Protein AF-A0A9W7YQR8-F1 (afdb_monomer_lite)

Sequence (172 aa):
MDTDQLSCALCPFQNGLLLPVKHESEEDRGPEFVHFLCANFISETYFDGPPDLPTPTSPMQTEDRVSTRSRTAAQASQTVGVMCSSAKVCGVQSISKSRFTGKCMYCSDTMQCVGAVVQCSHAKCFRVFHPMCAAVCSRGLLDWSQYKAYCASHRAPAERTDAATAGVELER

Foldseek 3Di:
DPPVPQAAPFFRDDDAAKAWADDPDPPDDDTHIHHPLQQLQQPQKDKDDPPDPDDDDDDDDDDDDDDDDDDDDDDDDDPVDCPDPRIHMYRPVVRDPVQQVDQAPQDDPPDGSGGGWGFAPDPPGRHIHRSVSDVPVDPQQADPVVSGGHDPVDGDPDPDPDDPPDDDDDDD

Secondary structure (DSSP, 8-state):
--GGG--BTT----SS-EEEBPPS--SS----EEEHHHHHHSTT-EE-PPS-PPP-----------------------------TT--EE-GGGS-GGGTS---SSS-TTS---S--EE--STT---EE-HHHHHHH-TTSEETTTTEE--TTSPPPP---S----------

pLDDT: mean 72.66, std 20.83, range [36.94, 94.94]

Structure (mmCIF, N/CA/C/O backbone):
data_AF-A0A9W7YQR8-F1
#
_entry.id   AF-A0A9W7YQR8-F1
#
loop_
_atom_site.group_PDB
_atom_site.id
_atom_site.type_symbol
_atom_site.label_atom_id
_atom_site.label_alt_id
_atom_site.label_comp_id
_atom_site.label_asym_id
_atom_site.label_entity_id
_atom_site.label_seq_id
_atom_site.pdbx_PDB_ins_code
_atom_site.Cartn_x
_atom_site.Cartn_y
_atom_site.Cartn_z
_atom_site.occupancy
_atom_site.B_iso_or_equiv
_atom_site.auth_seq_id
_atom_site.auth_comp_id
_atom_site.auth_asym_id
_atom_site.auth_atom_id
_atom_site.pdbx_PDB_model_num
ATOM 1 N N . MET A 1 1 ? 3.403 14.856 24.522 1.00 47.81 1 MET A N 1
ATOM 2 C CA . MET A 1 1 ? 2.865 13.644 23.882 1.00 47.81 1 MET A CA 1
ATOM 3 C C . MET A 1 1 ? 4.051 12.954 23.261 1.00 47.81 1 MET A C 1
ATOM 5 O O . MET A 1 1 ? 4.631 13.510 22.338 1.00 47.81 1 MET A O 1
ATOM 9 N N . ASP A 1 2 ? 4.484 11.854 23.862 1.00 44.69 2 ASP A N 1
ATOM 10 C CA . ASP A 1 2 ? 5.618 11.063 23.403 1.00 44.69 2 ASP A CA 1
ATOM 11 C C . ASP A 1 2 ? 5.308 10.495 22.014 1.00 44.69 2 ASP A C 1
ATOM 13 O O . ASP A 1 2 ? 4.431 9.651 21.841 1.00 44.69 2 ASP A O 1
ATOM 17 N N . THR A 1 3 ? 6.000 11.005 20.999 1.00 53.03 3 THR A N 1
ATOM 18 C CA . THR A 1 3 ? 5.863 10.585 19.595 1.00 53.03 3 THR A CA 1
ATOM 19 C C . THR A 1 3 ? 6.419 9.168 19.356 1.00 53.03 3 THR A C 1
ATOM 21 O O . THR A 1 3 ? 6.282 8.631 18.260 1.00 53.03 3 THR A O 1
ATOM 24 N N . ASP A 1 4 ? 7.009 8.545 20.382 1.00 54.03 4 ASP A N 1
ATOM 25 C CA . ASP A 1 4 ? 7.727 7.262 20.350 1.00 54.03 4 ASP A CA 1
ATOM 26 C C . ASP A 1 4 ? 6.833 6.003 20.321 1.00 54.03 4 ASP A C 1
ATOM 28 O O . ASP A 1 4 ? 7.338 4.883 20.399 1.00 54.03 4 ASP A O 1
ATOM 32 N N . GLN A 1 5 ? 5.509 6.141 20.180 1.00 68.12 5 GLN A N 1
ATOM 33 C CA . GLN A 1 5 ? 4.587 4.992 20.105 1.00 68.12 5 GLN A CA 1
ATOM 34 C C . GLN A 1 5 ? 3.631 4.987 18.908 1.00 68.12 5 GLN A C 1
ATOM 36 O O . GLN A 1 5 ? 2.803 4.082 18.787 1.00 68.12 5 GLN A O 1
ATOM 41 N N . LEU A 1 6 ? 3.738 5.954 17.995 1.00 81.69 6 LEU A N 1
ATOM 42 C CA . LEU A 1 6 ? 2.872 5.975 16.818 1.00 81.69 6 LEU A CA 1
ATOM 43 C C . LEU A 1 6 ? 3.308 4.888 15.828 1.00 81.69 6 LEU A C 1
ATOM 45 O O . LEU A 1 6 ? 4.397 4.944 15.258 1.00 81.69 6 LEU A O 1
ATOM 49 N N . SER A 1 7 ? 2.443 3.895 15.625 1.00 88.69 7 SER A N 1
ATOM 50 C CA . SER A 1 7 ? 2.673 2.778 14.709 1.00 88.69 7 SER A CA 1
ATOM 51 C C . SER A 1 7 ? 1.594 2.720 13.636 1.00 88.69 7 SER A C 1
ATOM 53 O O . SER A 1 7 ? 0.455 3.138 13.837 1.00 88.69 7 SER A O 1
ATOM 55 N N . CYS A 1 8 ? 1.976 2.229 12.461 1.00 91.12 8 CYS A N 1
ATOM 56 C CA . CYS A 1 8 ? 1.051 2.036 11.359 1.00 91.12 8 CYS A CA 1
ATOM 57 C C . CYS A 1 8 ? 0.254 0.743 11.559 1.00 91.12 8 CYS A C 1
ATOM 59 O O . CYS A 1 8 ? 0.834 -0.331 11.698 1.00 91.12 8 CYS A O 1
ATOM 61 N N . ALA A 1 9 ? -1.073 0.810 11.466 1.00 91.69 9 ALA A N 1
ATOM 62 C CA . ALA A 1 9 ? -1.931 -0.375 11.541 1.00 91.69 9 ALA A CA 1
ATOM 63 C C . ALA A 1 9 ? -1.748 -1.337 10.344 1.00 91.69 9 ALA A C 1
ATOM 65 O O . ALA A 1 9 ? -2.136 -2.503 10.402 1.00 91.69 9 ALA A O 1
ATOM 66 N N . LEU A 1 10 ? -1.160 -0.863 9.239 1.00 92.69 10 LEU A N 1
ATOM 67 C CA . LEU A 1 10 ? -1.023 -1.625 7.993 1.00 92.69 10 LEU A CA 1
ATOM 68 C C . LEU A 1 10 ? 0.355 -2.240 7.797 1.00 92.69 10 LEU A C 1
ATOM 70 O O . LEU A 1 10 ? 0.502 -3.102 6.930 1.00 92.69 10 LEU A O 1
ATOM 74 N N . CYS A 1 11 ? 1.367 -1.808 8.548 1.00 91.44 11 CYS A N 1
ATOM 75 C CA . CYS A 1 11 ? 2.701 -2.372 8.431 1.00 91.44 11 CYS A CA 1
ATOM 76 C C . CYS A 1 11 ? 3.551 -2.104 9.686 1.00 91.44 11 CYS A C 1
ATOM 78 O O . CYS A 1 11 ? 3.320 -1.134 10.398 1.00 91.44 11 CYS A O 1
ATOM 80 N N . PRO A 1 12 ? 4.576 -2.928 9.931 1.00 88.12 12 PRO A N 1
ATOM 81 C CA . PRO A 1 12 ? 5.440 -2.851 11.105 1.00 88.12 12 PRO A CA 1
ATOM 82 C C . PRO A 1 12 ? 6.580 -1.839 10.949 1.00 88.12 12 PRO A C 1
ATOM 84 O O . PRO A 1 12 ? 7.381 -1.680 11.868 1.00 88.12 12 PRO A O 1
ATOM 87 N N . PHE A 1 13 ? 6.684 -1.179 9.789 1.00 86.38 13 PHE A N 1
ATOM 88 C CA . PHE A 1 13 ? 7.727 -0.191 9.559 1.00 86.38 13 PHE A CA 1
ATOM 89 C C . PHE A 1 13 ? 7.579 0.964 10.542 1.00 86.38 13 PHE A C 1
ATOM 91 O O . PHE A 1 13 ? 6.495 1.515 10.738 1.00 86.38 13 PHE A O 1
ATOM 98 N N . GLN A 1 14 ? 8.703 1.329 11.142 1.00 85.25 14 GLN A N 1
ATOM 99 C CA . GLN A 1 14 ? 8.789 2.486 12.011 1.00 85.25 14 GLN A CA 1
ATOM 100 C C . GLN A 1 14 ? 9.047 3.738 11.174 1.00 85.25 14 GLN A C 1
ATOM 102 O O . GLN A 1 14 ? 9.643 3.671 10.094 1.00 85.25 14 GLN A O 1
ATOM 107 N N . ASN A 1 15 ? 8.627 4.882 11.713 1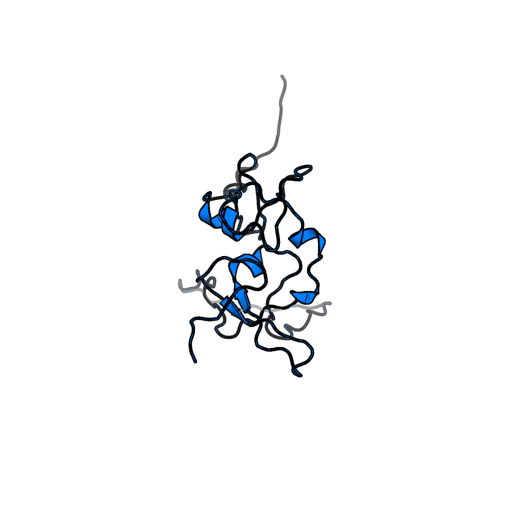.00 81.06 15 ASN A N 1
ATOM 108 C CA . ASN A 1 15 ? 8.845 6.214 11.149 1.00 81.06 15 ASN A CA 1
ATOM 109 C C . ASN A 1 15 ? 8.063 6.443 9.840 1.00 81.06 15 ASN A C 1
ATOM 111 O O . ASN A 1 15 ? 7.356 5.569 9.351 1.00 81.06 15 ASN A O 1
ATOM 115 N N . GLY A 1 16 ? 8.164 7.645 9.269 1.00 83.50 16 GLY A N 1
ATOM 116 C CA . GLY A 1 16 ? 7.445 8.040 8.054 1.00 83.50 16 GLY A CA 1
ATOM 117 C C . GLY A 1 16 ? 6.220 8.913 8.332 1.00 83.50 16 GLY A C 1
ATOM 118 O O . GLY A 1 16 ? 5.922 9.254 9.473 1.00 83.50 16 GLY A O 1
ATOM 119 N N . LEU A 1 17 ? 5.523 9.311 7.264 1.00 89.81 17 LEU A N 1
ATOM 120 C CA . LEU A 1 17 ? 4.345 10.171 7.365 1.00 89.81 17 LEU A CA 1
ATOM 121 C C . LEU A 1 17 ? 3.131 9.346 7.801 1.00 89.81 17 LEU A C 1
ATOM 123 O O . LEU A 1 17 ? 2.556 8.621 6.986 1.00 89.81 17 LEU A O 1
ATOM 127 N N . LEU A 1 18 ? 2.769 9.454 9.077 1.00 91.25 18 LEU A N 1
ATOM 128 C CA . LEU A 1 18 ? 1.577 8.844 9.660 1.00 91.25 18 LEU A CA 1
ATOM 129 C C . LEU A 1 18 ? 0.403 9.821 9.621 1.00 91.25 18 LEU A C 1
ATOM 131 O O . LEU A 1 18 ? 0.559 11.004 9.918 1.00 91.25 18 LEU A O 1
ATOM 135 N N . LEU A 1 19 ? -0.772 9.306 9.274 1.00 90.56 19 LEU A N 1
ATOM 136 C CA . LEU A 1 19 ? -2.031 10.038 9.271 1.00 90.56 19 LEU A CA 1
ATOM 137 C C . LEU A 1 19 ? -3.040 9.333 10.185 1.00 90.56 19 LEU A C 1
ATOM 139 O O . LEU A 1 19 ? -3.049 8.097 10.226 1.00 90.56 19 LEU A O 1
ATOM 143 N N . PRO A 1 20 ? -3.870 10.092 10.919 1.00 91.31 20 PRO A N 1
ATOM 144 C CA . PRO A 1 20 ? -4.870 9.519 11.809 1.00 91.31 20 PRO A CA 1
ATOM 145 C C . PRO A 1 20 ? -5.987 8.841 11.012 1.00 91.31 20 PRO A C 1
ATOM 147 O O . PRO A 1 20 ? -6.412 9.328 9.957 1.00 91.31 20 PRO A O 1
ATOM 150 N N . VAL A 1 21 ? -6.486 7.729 11.539 1.00 91.00 21 VAL A N 1
ATOM 151 C CA . VAL A 1 21 ? -7.651 7.026 11.002 1.00 91.00 21 VAL A CA 1
ATOM 152 C C . VAL A 1 21 ? -8.927 7.682 11.534 1.00 91.00 21 VAL A C 1
ATOM 154 O O . VAL A 1 21 ? -9.035 7.995 12.718 1.00 91.00 21 VAL A O 1
ATOM 157 N N . LYS A 1 22 ? -9.903 7.919 10.656 1.00 88.69 22 LYS A N 1
ATOM 158 C CA . LYS A 1 22 ? -11.249 8.354 11.039 1.00 88.69 22 LYS A CA 1
ATOM 159 C C . LYS A 1 22 ? -12.048 7.128 11.474 1.00 88.69 22 LYS A C 1
ATOM 161 O O . LYS A 1 22 ? -12.194 6.185 10.699 1.00 88.69 22 LYS A O 1
ATOM 166 N N . HIS A 1 23 ? -12.575 7.160 12.692 1.00 81.25 23 HIS A N 1
ATOM 167 C CA . HIS A 1 23 ? -13.518 6.164 13.189 1.00 81.25 23 HIS A CA 1
ATOM 168 C C . HIS A 1 23 ? -14.946 6.707 13.073 1.00 81.25 23 HIS A C 1
ATOM 170 O O . HIS A 1 23 ? -15.174 7.897 13.260 1.00 81.25 23 HIS A O 1
ATOM 176 N N . GLU A 1 24 ? -15.907 5.846 12.731 1.00 70.25 24 GLU A N 1
ATOM 177 C CA . GLU A 1 24 ? -17.329 6.227 12.667 1.00 70.25 24 GLU A CA 1
ATOM 178 C C . GLU A 1 24 ? -17.944 6.390 14.066 1.00 70.25 24 GLU A C 1
ATOM 180 O O . GLU A 1 24 ? -18.884 7.162 14.237 1.00 70.25 24 GLU A O 1
ATOM 185 N N . SER A 1 25 ? -17.386 5.709 15.075 1.00 67.19 25 SER A N 1
ATOM 186 C CA . SER A 1 25 ? -17.715 5.898 16.488 1.00 67.19 25 SER A CA 1
ATOM 187 C C . SER A 1 25 ? -16.509 6.469 17.233 1.00 67.19 25 SER A C 1
ATOM 189 O O . SER A 1 25 ? -15.466 5.822 17.317 1.00 67.19 25 SER A O 1
ATOM 191 N N . GLU A 1 26 ? -16.665 7.662 17.800 1.00 62.19 26 GLU A N 1
ATOM 192 C CA . GLU A 1 26 ? -15.646 8.339 18.623 1.00 62.19 26 GLU A CA 1
ATOM 193 C C . GLU A 1 26 ? -15.497 7.703 20.025 1.00 62.19 26 GLU A C 1
ATOM 195 O O . GLU A 1 26 ? -14.634 8.097 20.804 1.00 62.19 26 GLU A O 1
ATOM 200 N N . GLU A 1 27 ? -16.328 6.711 20.365 1.00 58.16 27 GLU A N 1
ATOM 201 C CA . GLU A 1 27 ? -16.283 6.027 21.656 1.00 58.16 27 GLU A CA 1
ATOM 202 C C . GLU A 1 27 ? -15.313 4.827 21.623 1.00 58.16 27 GLU A C 1
ATOM 204 O O . GLU A 1 27 ? -15.523 3.832 20.931 1.00 58.16 27 GLU A O 1
ATOM 209 N N . ASP A 1 28 ? -14.251 4.946 22.426 1.00 50.91 28 ASP A N 1
ATOM 210 C CA . ASP A 1 28 ? -13.440 3.866 23.018 1.00 50.91 28 ASP A CA 1
ATOM 211 C C . ASP A 1 28 ? -12.311 3.213 22.193 1.00 50.91 28 ASP A C 1
ATOM 213 O O . ASP A 1 28 ? -11.576 2.370 22.712 1.00 50.91 28 ASP A O 1
ATOM 217 N N . ARG A 1 29 ? -12.060 3.630 20.944 1.00 62.72 29 ARG A N 1
ATOM 218 C CA . ARG A 1 29 ? -10.800 3.268 20.261 1.00 62.72 29 ARG A CA 1
ATOM 219 C C . ARG A 1 29 ? -9.766 4.373 20.397 1.00 62.72 29 ARG A C 1
ATOM 221 O O . ARG A 1 29 ? -9.990 5.507 19.989 1.00 62.72 29 ARG A O 1
ATOM 228 N N . GLY A 1 30 ? -8.609 4.017 20.955 1.00 65.44 30 GLY A N 1
ATOM 229 C CA . GLY A 1 30 ? -7.422 4.866 20.915 1.00 65.44 30 GLY A CA 1
ATOM 230 C C . GLY A 1 30 ? -7.047 5.246 19.474 1.00 65.44 30 GLY A C 1
ATOM 231 O O . GLY A 1 30 ? -7.502 4.607 18.525 1.00 65.44 30 GLY A O 1
ATOM 232 N N . PRO A 1 31 ? -6.220 6.285 19.290 1.00 72.31 31 PRO A N 1
ATOM 233 C CA . PRO A 1 31 ? -5.933 6.814 17.964 1.00 72.31 31 PRO A CA 1
ATOM 234 C C . PRO A 1 31 ? -5.166 5.784 17.118 1.00 72.31 31 PRO A C 1
ATOM 236 O O . PRO A 1 31 ? -4.021 5.446 17.423 1.00 72.31 31 PRO A O 1
ATOM 239 N N . GLU A 1 32 ? -5.793 5.286 16.048 1.00 89.06 32 GLU A N 1
ATOM 240 C CA . GLU A 1 32 ? -5.133 4.452 15.042 1.00 89.06 32 GLU A CA 1
ATOM 241 C C . GLU A 1 32 ? -4.461 5.345 13.987 1.00 89.06 32 GLU A C 1
ATOM 243 O O . GLU A 1 32 ? -5.002 6.372 13.566 1.00 89.06 32 GLU A O 1
ATOM 248 N N . PHE A 1 33 ? -3.271 4.949 13.537 1.00 91.44 33 PHE A N 1
ATOM 249 C CA . PHE A 1 33 ? -2.516 5.664 12.512 1.00 91.44 33 PHE A CA 1
ATOM 250 C C . PHE A 1 33 ? -2.143 4.727 11.378 1.00 91.44 33 PHE A C 1
ATOM 252 O O . PHE A 1 33 ? -1.930 3.529 11.566 1.00 91.44 33 PHE A O 1
ATOM 259 N N . VAL A 1 34 ? -2.018 5.285 10.182 1.00 92.94 34 VAL A N 1
ATOM 260 C CA . VAL A 1 34 ? -1.520 4.562 9.014 1.00 92.94 34 VAL A CA 1
ATOM 261 C C . VAL A 1 34 ? -0.561 5.438 8.234 1.00 92.94 34 VAL A C 1
ATOM 263 O O . VAL A 1 34 ? -0.699 6.661 8.198 1.00 92.94 34 VAL A O 1
ATOM 266 N N . HIS A 1 35 ? 0.427 4.829 7.583 1.00 93.56 35 HIS A N 1
ATOM 267 C CA . HIS A 1 35 ? 1.294 5.587 6.691 1.00 93.56 35 HIS A CA 1
ATOM 268 C C . HIS A 1 35 ? 0.501 6.121 5.509 1.00 93.56 35 HIS A C 1
ATOM 270 O O . HIS A 1 35 ? -0.269 5.379 4.898 1.00 93.56 35 HIS A O 1
ATOM 276 N N . PHE A 1 36 ? 0.792 7.358 5.105 1.00 92.56 36 PHE A N 1
ATOM 277 C CA . PHE A 1 36 ? 0.290 7.933 3.858 1.00 92.56 36 PHE A CA 1
ATOM 278 C C . PHE A 1 36 ? 0.549 6.996 2.672 1.00 92.56 36 PHE A C 1
ATOM 280 O O . PHE A 1 36 ? -0.333 6.758 1.854 1.00 92.56 36 PHE A O 1
ATOM 287 N N . LEU A 1 37 ? 1.738 6.393 2.609 1.00 93.31 37 LEU A N 1
ATOM 288 C CA . LEU A 1 37 ? 2.082 5.438 1.560 1.00 93.31 37 LEU A CA 1
ATOM 289 C C . LEU A 1 37 ? 1.203 4.179 1.603 1.00 93.31 37 LEU A C 1
ATOM 291 O O . LEU A 1 37 ? 0.696 3.758 0.569 1.00 93.31 37 LEU A O 1
ATOM 295 N N . CYS A 1 38 ? 0.982 3.591 2.780 1.00 94.50 38 CYS A N 1
ATOM 296 C CA . CYS A 1 38 ? 0.100 2.431 2.908 1.00 94.50 38 CYS A CA 1
ATOM 297 C C . CYS A 1 38 ? -1.337 2.781 2.505 1.00 94.50 38 CYS A C 1
ATOM 299 O O . CYS A 1 38 ? -1.938 2.038 1.736 1.00 94.50 38 CYS A O 1
ATOM 301 N N . ALA A 1 39 ? -1.841 3.935 2.949 1.00 94.56 39 ALA A N 1
ATOM 302 C CA . ALA A 1 39 ? -3.187 4.403 2.637 1.00 94.56 39 ALA A CA 1
ATOM 303 C C . ALA A 1 39 ? -3.417 4.668 1.134 1.00 94.56 39 ALA A C 1
ATOM 305 O O . ALA A 1 39 ? -4.528 4.513 0.642 1.00 94.56 39 ALA A O 1
ATOM 306 N N . ASN A 1 40 ? -2.379 5.045 0.383 1.00 94.25 40 ASN A N 1
ATOM 307 C CA . ASN A 1 40 ? -2.504 5.267 -1.062 1.00 94.25 40 ASN A CA 1
ATOM 308 C C . ASN A 1 40 ? -2.505 3.970 -1.885 1.00 94.25 40 ASN A C 1
ATOM 310 O O . ASN A 1 40 ? -3.070 3.945 -2.972 1.00 94.25 40 ASN A O 1
ATOM 314 N N . PHE A 1 41 ? -1.848 2.906 -1.415 1.00 94.75 41 PHE A N 1
ATOM 315 C CA . PHE A 1 41 ? -1.659 1.677 -2.205 1.00 94.75 41 PHE A CA 1
ATOM 316 C C . PHE A 1 41 ? -2.505 0.490 -1.731 1.00 94.75 41 PHE A C 1
ATOM 318 O O . PHE A 1 41 ? -2.564 -0.531 -2.421 1.00 94.75 41 PHE A O 1
ATOM 325 N N . ILE A 1 42 ? -3.174 0.601 -0.584 1.00 94.88 42 ILE A N 1
ATOM 326 C CA . ILE A 1 42 ? -4.235 -0.324 -0.187 1.00 94.88 42 ILE A CA 1
ATOM 327 C C . ILE A 1 42 ? -5.561 0.218 -0.725 1.00 94.88 42 ILE A C 1
ATOM 329 O O . ILE A 1 42 ? -5.992 1.306 -0.374 1.00 94.88 42 ILE A O 1
ATOM 333 N N . SER A 1 43 ? -6.195 -0.531 -1.626 1.00 91.50 43 SER A N 1
ATOM 334 C CA . SER A 1 43 ? -7.329 -0.039 -2.423 1.00 91.50 43 SER A CA 1
ATOM 335 C C . SER A 1 43 ? -8.597 0.241 -1.611 1.00 91.50 43 SER A C 1
ATOM 337 O O . SER A 1 43 ? -9.474 0.955 -2.081 1.00 91.50 43 SER A O 1
ATOM 339 N N . GLU A 1 44 ? -8.719 -0.351 -0.426 1.00 93.94 44 GLU A N 1
ATOM 340 C CA . GLU A 1 44 ? -9.848 -0.157 0.485 1.00 93.94 44 GLU A CA 1
ATOM 341 C C . GLU A 1 44 ? -9.715 1.112 1.332 1.00 93.94 44 GLU A C 1
ATOM 343 O O . GLU A 1 44 ? -10.701 1.553 1.918 1.00 93.94 44 GLU A O 1
ATOM 348 N N . THR A 1 45 ? -8.518 1.697 1.418 1.00 93.12 45 THR A N 1
ATOM 349 C CA . THR A 1 45 ? -8.305 2.939 2.160 1.00 93.12 45 THR A CA 1
ATOM 350 C C . THR A 1 45 ? -8.469 4.152 1.262 1.00 93.12 45 THR A C 1
ATOM 352 O O . THR A 1 45 ? -8.096 4.140 0.092 1.00 93.12 45 THR A O 1
ATOM 355 N N . TYR A 1 46 ? -9.014 5.223 1.826 1.00 92.06 46 TYR A N 1
ATOM 356 C CA . TYR A 1 46 ? -9.223 6.491 1.134 1.00 92.06 46 TYR A CA 1
ATOM 357 C C . TYR A 1 46 ? -9.055 7.652 2.111 1.00 92.06 46 TYR A C 1
ATOM 359 O O . TYR A 1 46 ? -9.105 7.465 3.324 1.00 92.06 46 TYR A O 1
ATOM 367 N N . PHE A 1 47 ? -8.836 8.855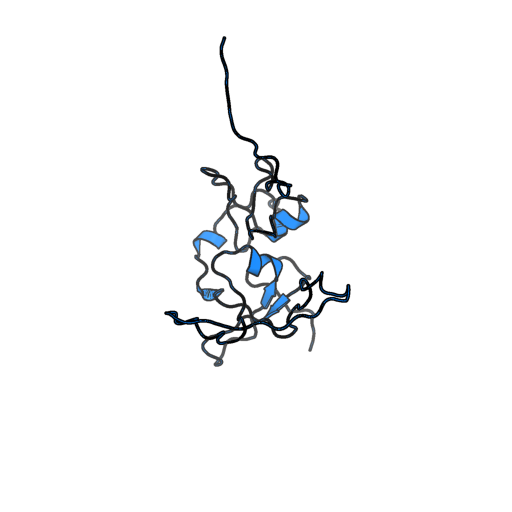 1.595 1.00 90.62 47 PHE A N 1
ATOM 368 C CA . PHE A 1 47 ? -8.727 10.053 2.423 1.00 90.62 47 PHE A CA 1
ATOM 369 C C . PHE A 1 47 ? -10.090 10.729 2.534 1.00 90.62 47 PHE A C 1
ATOM 371 O O . PHE A 1 47 ? -10.812 10.830 1.541 1.00 90.62 47 PHE A O 1
ATOM 378 N N . ASP A 1 48 ? -10.432 11.191 3.735 1.00 85.56 48 ASP A N 1
ATOM 379 C CA . ASP A 1 48 ? -11.597 12.045 3.964 1.00 85.56 48 ASP A CA 1
ATOM 380 C C . ASP A 1 48 ? -11.379 13.350 3.181 1.00 85.56 48 ASP A C 1
ATOM 382 O O . ASP A 1 48 ? -10.562 14.196 3.555 1.00 85.56 48 ASP A O 1
ATOM 386 N N . GLY A 1 49 ? -12.017 13.452 2.014 1.00 67.69 49 GLY A N 1
ATOM 387 C CA . GLY A 1 49 ? -12.019 14.662 1.198 1.00 67.69 49 GLY A CA 1
ATOM 388 C C . GLY A 1 49 ? -12.910 15.740 1.821 1.00 67.69 49 GLY A C 1
ATOM 389 O O . GLY A 1 49 ? -13.689 15.442 2.729 1.00 67.69 49 GLY A O 1
ATOM 390 N N . PRO A 1 50 ? -12.825 16.999 1.354 1.00 54.50 50 PRO A N 1
ATOM 391 C CA . PRO A 1 50 ? -13.797 18.005 1.760 1.00 54.50 50 PRO A CA 1
ATOM 392 C C . PRO A 1 50 ? -15.216 17.498 1.436 1.00 54.50 50 PRO A C 1
ATOM 394 O O . PRO A 1 50 ? -15.424 16.972 0.337 1.00 54.50 50 PRO A O 1
ATOM 397 N N . PRO A 1 51 ? -16.180 17.621 2.366 1.00 47.47 51 PRO A N 1
ATOM 398 C CA . PRO A 1 51 ? -17.566 17.286 2.081 1.00 47.47 51 PRO A CA 1
ATOM 399 C C . PRO A 1 51 ? -18.078 18.191 0.951 1.00 47.47 51 PRO A C 1
ATOM 401 O O . PRO A 1 51 ? -17.894 19.405 0.994 1.00 47.47 51 PRO A O 1
ATOM 404 N N . ASP A 1 52 ? -18.690 17.569 -0.055 1.00 44.56 52 ASP A N 1
ATOM 405 C CA . ASP A 1 52 ? -19.521 18.180 -1.096 1.00 44.56 52 ASP A CA 1
ATOM 406 C C . ASP A 1 52 ? -18.890 19.296 -1.952 1.00 44.56 52 ASP A C 1
ATOM 408 O O . ASP A 1 52 ? -19.073 20.492 -1.728 1.00 44.56 52 ASP A O 1
ATOM 412 N N . LEU A 1 53 ? -18.301 18.902 -3.085 1.00 43.62 53 LEU A N 1
ATOM 413 C CA . LEU A 1 53 ? -18.579 19.658 -4.308 1.00 43.62 53 LEU A CA 1
ATOM 414 C C . LEU A 1 53 ? -19.994 19.259 -4.759 1.00 43.62 53 LEU A C 1
ATOM 416 O O . LEU A 1 53 ? -20.223 18.063 -4.963 1.00 43.62 53 LEU A O 1
ATOM 420 N N . PRO A 1 54 ? -20.942 20.203 -4.915 1.00 37.00 54 PRO A N 1
ATOM 421 C CA . PRO A 1 54 ? -22.270 19.877 -5.411 1.00 37.00 54 PRO A CA 1
ATOM 422 C C . PRO A 1 54 ? -22.139 19.200 -6.776 1.00 37.00 54 PRO A C 1
ATOM 424 O O . PRO A 1 54 ? -21.452 19.689 -7.676 1.00 37.00 54 PRO A O 1
ATOM 427 N N . THR A 1 55 ? -22.786 18.048 -6.912 1.00 40.16 55 THR A N 1
ATOM 428 C CA . THR A 1 55 ? -22.931 17.332 -8.176 1.00 40.16 55 THR A CA 1
ATOM 429 C C . THR A 1 55 ? -23.496 18.289 -9.232 1.00 40.16 55 THR A C 1
ATOM 431 O O . THR A 1 55 ? -24.532 18.910 -8.987 1.00 40.16 55 THR A O 1
ATOM 434 N N . PRO A 1 56 ? -22.854 18.450 -10.406 1.00 37.78 56 PRO A N 1
ATOM 435 C CA . PRO A 1 56 ? -23.427 19.261 -11.466 1.00 37.78 56 PRO A CA 1
ATOM 436 C C . PRO A 1 56 ? -24.652 18.532 -12.020 1.00 37.78 56 PRO A C 1
ATOM 438 O O . PRO A 1 56 ? -24.546 17.622 -12.843 1.00 37.78 56 PRO A O 1
ATOM 441 N N . THR A 1 57 ? -25.834 18.932 -11.567 1.00 37.31 57 THR A N 1
ATOM 442 C CA . THR A 1 57 ? -27.079 18.668 -12.276 1.00 37.31 57 THR A CA 1
ATOM 443 C C . THR A 1 57 ? -27.057 19.492 -13.566 1.00 37.31 57 THR A C 1
ATOM 445 O O . THR A 1 57 ? -27.268 20.699 -13.570 1.00 37.31 57 THR A O 1
ATOM 448 N N . SER A 1 58 ? -26.749 18.849 -14.692 1.00 39.81 58 SER A N 1
ATOM 449 C CA . SER A 1 58 ? -27.153 19.361 -16.010 1.00 39.81 58 SER A CA 1
ATOM 450 C C . SER A 1 58 ? -28.637 19.013 -16.213 1.00 39.81 58 SER A C 1
ATOM 452 O O . SER A 1 58 ? -29.036 17.933 -15.767 1.00 39.81 58 SER A O 1
ATOM 454 N N . PRO A 1 59 ? -29.467 19.858 -16.865 1.00 48.44 59 PRO A N 1
ATOM 455 C CA . PRO A 1 59 ? -29.225 20.223 -18.265 1.00 48.44 59 PRO A CA 1
ATOM 456 C C . PRO A 1 59 ? -29.590 21.668 -18.697 1.00 48.44 59 PRO A C 1
ATOM 458 O O . PRO A 1 59 ? -30.392 22.345 -18.071 1.00 48.44 59 PRO A O 1
ATOM 461 N N . MET A 1 60 ? -29.048 22.035 -19.872 1.00 36.94 60 MET A N 1
ATOM 462 C CA . MET A 1 60 ? -29.604 22.911 -20.935 1.00 36.94 60 MET A CA 1
ATOM 463 C C . MET A 1 60 ? -29.865 24.412 -20.668 1.00 36.94 60 MET A C 1
ATOM 465 O O . MET A 1 60 ? -30.746 24.780 -19.905 1.00 36.94 60 MET A O 1
ATOM 469 N N . GLN A 1 61 ? -29.120 25.274 -21.392 1.00 40.44 61 GLN A N 1
ATOM 470 C CA . GLN A 1 61 ? -29.560 26.246 -22.442 1.00 40.44 61 GLN A CA 1
ATOM 471 C C . GLN A 1 61 ? -29.557 27.690 -21.878 1.00 40.44 61 GLN A C 1
ATOM 473 O O . GLN A 1 61 ? -29.888 27.857 -20.716 1.00 40.44 61 GLN A O 1
ATOM 478 N N . THR A 1 62 ? -29.140 28.794 -22.515 1.00 37.06 62 THR A N 1
ATOM 479 C CA . THR A 1 62 ? -28.839 29.256 -23.891 1.00 37.06 62 THR A CA 1
ATOM 480 C C . THR A 1 62 ? -27.921 30.510 -23.794 1.00 37.06 62 THR A C 1
ATOM 482 O O . THR A 1 62 ? -28.047 31.237 -22.816 1.00 37.06 62 THR A O 1
ATOM 485 N N . GLU A 1 63 ? -27.018 30.729 -24.769 1.00 43.81 63 GLU A N 1
ATOM 486 C CA . GLU A 1 63 ? -26.732 31.977 -25.551 1.00 43.81 63 GLU A CA 1
ATOM 487 C C . GLU A 1 63 ? -26.882 33.350 -24.822 1.00 43.81 63 GLU A C 1
ATOM 489 O O . GLU A 1 63 ? -27.888 33.602 -24.179 1.00 43.81 63 GLU A O 1
ATOM 494 N N . ASP A 1 64 ? -26.026 34.381 -24.891 1.00 38.19 64 ASP A N 1
ATOM 495 C CA . ASP A 1 64 ? -25.092 34.871 -25.912 1.00 38.19 64 ASP A CA 1
ATOM 496 C C . ASP A 1 64 ? -24.353 36.141 -25.370 1.00 38.19 64 ASP A C 1
ATOM 498 O O . ASP A 1 64 ? -24.769 36.715 -24.361 1.00 38.19 64 ASP A O 1
ATOM 502 N N . ARG A 1 65 ? -23.362 36.653 -26.126 1.00 43.69 65 ARG A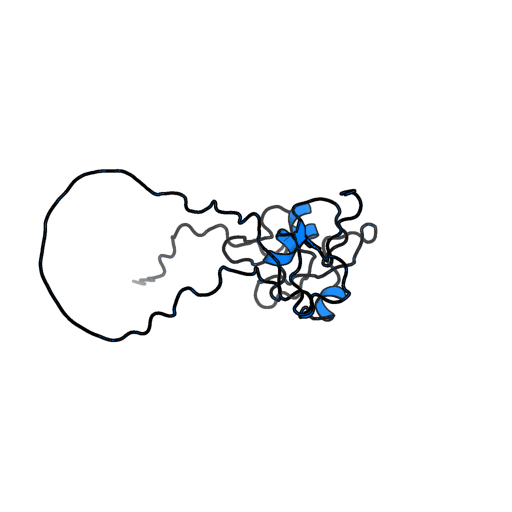 N 1
ATOM 503 C CA . ARG A 1 65 ? -22.701 37.996 -26.075 1.00 43.69 65 ARG A CA 1
ATOM 504 C C . ARG A 1 65 ? -21.372 38.213 -25.319 1.00 43.69 65 ARG A C 1
ATOM 506 O O . ARG A 1 65 ? -21.311 38.633 -24.170 1.00 43.69 65 ARG A O 1
ATOM 513 N N . VAL A 1 66 ? -20.301 38.094 -26.115 1.00 45.28 66 VAL A N 1
ATOM 514 C CA . VAL A 1 66 ? -19.238 39.092 -26.404 1.00 45.28 66 VAL A CA 1
ATOM 515 C C . VAL A 1 66 ? -18.846 40.074 -25.288 1.00 45.28 66 VAL A C 1
ATOM 517 O O . VAL A 1 66 ? -19.549 41.047 -25.035 1.00 45.28 66 VAL A O 1
ATOM 520 N N . SER A 1 67 ? -17.598 39.970 -24.816 1.00 41.59 67 SER A N 1
ATOM 521 C CA . SER A 1 67 ? -16.744 41.156 -24.671 1.00 41.59 67 SER A CA 1
ATOM 522 C C . SER A 1 67 ? -15.257 40.801 -24.673 1.00 41.59 67 SER A C 1
ATOM 524 O O . SER A 1 67 ? -14.750 40.040 -23.854 1.00 41.59 67 SER A O 1
ATOM 526 N N . THR A 1 68 ? -14.568 41.384 -25.644 1.00 48.31 68 THR A N 1
ATOM 527 C CA . THR A 1 68 ? -13.119 41.457 -25.825 1.00 48.31 68 THR A CA 1
ATOM 528 C C . THR A 1 68 ? -12.374 41.906 -24.566 1.00 48.31 68 THR A C 1
ATOM 530 O O . THR A 1 68 ? -12.728 42.943 -24.005 1.00 48.31 68 THR A O 1
ATOM 533 N N . ARG A 1 69 ? -11.241 41.264 -24.245 1.00 47.88 69 ARG A N 1
ATOM 534 C CA . ARG A 1 69 ? -9.941 41.949 -24.082 1.00 47.88 69 ARG A CA 1
ATOM 535 C C . ARG A 1 69 ? -8.791 40.972 -23.848 1.00 47.88 69 ARG A C 1
ATOM 537 O O . ARG A 1 69 ? -8.823 40.110 -22.984 1.00 47.88 69 ARG A O 1
ATOM 544 N N . SER A 1 70 ? -7.771 41.168 -24.671 1.00 49.16 70 SER A N 1
ATOM 545 C CA . SER A 1 70 ? -6.448 40.566 -24.617 1.00 49.16 70 SER A CA 1
ATOM 546 C C . SER A 1 70 ? -5.621 41.070 -23.425 1.00 49.16 70 SER A C 1
ATOM 548 O O . SER A 1 70 ? -5.877 42.165 -22.920 1.00 49.16 70 SER A O 1
ATOM 550 N N . ARG A 1 71 ? -4.507 40.353 -23.179 1.00 46.44 71 ARG A N 1
ATOM 551 C CA . ARG A 1 71 ? -3.384 40.618 -22.246 1.00 46.44 71 ARG A CA 1
ATOM 552 C C . ARG A 1 71 ? -3.701 40.085 -20.837 1.00 46.44 71 ARG A C 1
ATOM 554 O O . ARG A 1 71 ? -4.751 40.386 -20.305 1.00 46.44 71 ARG A O 1
ATOM 561 N N . THR A 1 72 ? -2.903 39.238 -20.200 1.00 38.16 72 THR A N 1
ATOM 562 C CA . THR A 1 72 ? -1.438 39.167 -20.089 1.00 38.16 72 THR A CA 1
ATOM 563 C C . THR A 1 72 ? -1.025 37.764 -19.630 1.00 38.16 72 THR A C 1
ATOM 565 O O . THR A 1 72 ? -1.787 37.090 -18.946 1.00 38.16 72 THR A O 1
ATOM 568 N N . ALA A 1 73 ? 0.200 37.346 -19.959 1.00 48.06 73 ALA A N 1
ATOM 569 C CA . ALA A 1 73 ? 0.832 36.159 -19.393 1.00 48.06 73 ALA A CA 1
ATOM 570 C C . ALA A 1 73 ? 0.924 36.257 -17.861 1.00 48.06 73 ALA A C 1
ATOM 572 O O . ALA A 1 73 ? 1.573 37.170 -17.360 1.00 48.06 73 ALA A O 1
ATOM 573 N N . ALA A 1 74 ? 0.297 35.320 -17.149 1.00 42.91 74 ALA A N 1
ATOM 574 C CA . ALA A 1 74 ? 0.623 34.922 -15.781 1.00 42.91 74 ALA A CA 1
ATOM 575 C C . ALA A 1 74 ? -0.312 33.779 -15.344 1.00 42.91 74 ALA A C 1
ATOM 577 O O . ALA A 1 74 ? -1.524 33.933 -15.422 1.00 42.91 74 ALA A O 1
ATOM 578 N N . GLN A 1 75 ? 0.287 32.710 -14.798 1.00 43.06 75 GLN A N 1
ATOM 579 C CA . GLN A 1 75 ? -0.303 31.783 -13.812 1.00 43.06 75 GLN A CA 1
ATOM 580 C C . GLN A 1 75 ? -1.348 30.783 -14.370 1.00 43.06 75 GLN A C 1
ATOM 582 O O . GLN A 1 75 ? -2.155 31.109 -15.219 1.00 43.06 75 GLN A O 1
ATOM 587 N N . ALA A 1 76 ? -1.410 29.512 -13.979 1.00 42.94 76 ALA A N 1
ATOM 588 C CA . ALA A 1 76 ? -0.828 28.813 -12.849 1.00 42.94 76 ALA A CA 1
ATOM 589 C C . ALA A 1 76 ? -0.510 27.373 -13.277 1.00 42.94 76 ALA A C 1
ATOM 591 O O . ALA A 1 76 ? -1.389 26.531 -13.439 1.00 42.94 76 ALA A O 1
ATOM 592 N N . SER A 1 77 ? 0.777 27.104 -13.462 1.00 53.34 77 SER A N 1
ATOM 593 C CA . SER A 1 77 ? 1.311 25.765 -13.263 1.00 53.34 77 SER A CA 1
ATOM 594 C C . SER A 1 77 ? 1.507 25.597 -11.753 1.00 53.34 77 SER A C 1
ATOM 596 O O . SER A 1 77 ? 1.981 26.541 -11.122 1.00 53.34 77 SER A O 1
ATOM 598 N N . GLN A 1 78 ? 1.173 24.419 -11.212 1.00 54.44 78 GLN A N 1
ATOM 599 C CA . GLN A 1 78 ? 1.297 23.988 -9.802 1.00 54.44 78 GLN A CA 1
ATOM 600 C C . GLN A 1 78 ? 0.050 24.168 -8.914 1.00 54.44 78 GLN A C 1
ATOM 602 O O . GLN A 1 78 ? -0.023 25.049 -8.066 1.00 54.44 78 GLN A O 1
ATOM 607 N N . THR A 1 79 ? -0.884 23.220 -9.018 1.00 38.56 79 THR A N 1
ATOM 608 C CA . THR A 1 79 ? -1.790 22.831 -7.915 1.00 38.56 79 THR A CA 1
ATOM 609 C C . THR A 1 79 ? -1.441 21.460 -7.319 1.00 38.56 79 THR A C 1
ATOM 611 O O . THR A 1 79 ? -2.222 20.879 -6.572 1.00 38.56 79 THR A O 1
ATOM 614 N N . VAL A 1 80 ? -0.228 20.953 -7.561 1.00 46.66 80 VAL A N 1
ATOM 615 C CA . VAL A 1 80 ? 0.344 19.838 -6.787 1.00 46.66 80 VAL A CA 1
ATOM 616 C C . VAL A 1 80 ? 0.987 20.385 -5.515 1.00 46.66 80 VAL A C 1
ATOM 618 O O . VAL A 1 80 ? 2.198 20.554 -5.430 1.00 46.66 80 VAL A O 1
ATOM 621 N N . GLY A 1 81 ? 0.169 20.752 -4.530 1.00 44.00 81 GLY A N 1
ATOM 622 C CA . GLY A 1 81 ? 0.721 21.367 -3.324 1.00 44.00 81 GLY A CA 1
ATOM 623 C C . GLY A 1 81 ? -0.280 21.861 -2.295 1.00 44.00 81 GLY A C 1
ATOM 624 O O . GLY A 1 81 ? -0.058 22.913 -1.713 1.00 44.00 81 GLY A O 1
ATOM 625 N N . VAL A 1 82 ? -1.359 21.122 -2.037 1.00 43.75 82 VAL A N 1
ATOM 626 C CA . VAL A 1 82 ? -2.091 21.272 -0.772 1.00 43.75 82 VAL A CA 1
ATOM 627 C C . VAL A 1 82 ? -2.159 19.902 -0.119 1.00 43.75 82 VAL A C 1
ATOM 629 O O . VAL A 1 82 ? -3.117 19.150 -0.266 1.00 43.75 82 VAL A O 1
ATOM 632 N N . MET A 1 83 ? -1.079 19.548 0.573 1.00 49.06 83 MET A N 1
ATOM 633 C CA . MET A 1 83 ? -1.094 18.442 1.523 1.00 49.06 83 MET A CA 1
ATOM 634 C C . MET A 1 83 ? -1.896 18.953 2.720 1.00 49.06 83 MET A C 1
ATOM 636 O O . MET A 1 83 ? -1.403 19.758 3.504 1.00 49.06 83 MET A O 1
ATOM 640 N N . CYS A 1 84 ? -3.175 18.593 2.783 1.00 48.75 84 CYS A N 1
ATOM 641 C CA . CYS A 1 84 ? -4.063 19.009 3.857 1.00 48.75 84 CYS A CA 1
ATOM 642 C C . CYS A 1 84 ? -3.492 18.516 5.196 1.00 48.75 84 CYS A C 1
ATOM 644 O O . CYS A 1 84 ? -3.445 17.311 5.439 1.00 48.75 84 CYS A O 1
ATOM 646 N N . SER A 1 85 ? -3.092 19.437 6.077 1.00 56.31 85 SER A N 1
ATOM 647 C CA . SER A 1 85 ? -2.619 19.148 7.441 1.00 56.31 85 SER A CA 1
ATOM 648 C C . SER A 1 85 ? -3.669 18.446 8.323 1.00 56.31 85 SER A C 1
ATOM 650 O O . SER A 1 85 ? -3.371 18.084 9.456 1.00 56.31 85 SER A O 1
ATOM 652 N N . SER A 1 86 ? -4.886 18.249 7.800 1.00 68.06 86 SER A N 1
ATOM 653 C CA . SER A 1 86 ? -6.027 17.606 8.459 1.00 68.06 86 SER A CA 1
ATOM 654 C C . SER A 1 86 ? -6.515 16.340 7.744 1.00 68.06 86 SER A C 1
ATOM 656 O O . SER A 1 86 ? -7.604 15.860 8.056 1.00 68.06 86 SER A O 1
ATOM 658 N N . ALA A 1 87 ? -5.771 15.807 6.767 1.00 82.75 87 ALA A N 1
ATOM 659 C CA . ALA A 1 87 ? -6.190 14.601 6.055 1.00 82.75 87 ALA A CA 1
ATOM 660 C C . ALA A 1 87 ? -6.323 13.413 7.025 1.00 82.75 87 ALA A C 1
ATOM 662 O O . ALA A 1 87 ? -5.356 13.023 7.683 1.00 82.75 87 ALA A O 1
ATOM 663 N N . LYS A 1 88 ? -7.524 12.832 7.093 1.00 89.75 88 LYS A N 1
ATOM 664 C CA . LYS A 1 88 ? -7.806 11.603 7.844 1.00 89.75 88 LYS A CA 1
ATOM 665 C C . LYS A 1 88 ? -7.965 10.435 6.882 1.00 89.75 88 LYS A C 1
ATOM 667 O O . LYS A 1 88 ? -8.484 10.613 5.780 1.00 89.75 88 LYS A O 1
ATOM 672 N N . VAL A 1 89 ? -7.531 9.248 7.295 1.00 92.25 89 VAL A N 1
ATOM 673 C CA . VAL A 1 89 ? -7.685 8.024 6.499 1.00 92.25 89 VAL A CA 1
ATOM 674 C C . VAL A 1 89 ? -8.935 7.273 6.927 1.00 92.25 89 VAL A C 1
ATOM 676 O O . VAL A 1 89 ? -9.153 7.025 8.107 1.00 92.25 89 VAL A O 1
ATOM 679 N N . CYS A 1 90 ? -9.739 6.876 5.958 1.00 91.62 90 CYS A N 1
ATOM 680 C CA . CYS A 1 90 ? -10.960 6.104 6.119 1.00 91.62 90 CYS A CA 1
ATOM 681 C C . CYS A 1 90 ? -10.793 4.714 5.479 1.00 91.62 90 CYS A C 1
ATOM 683 O O . CYS A 1 90 ? -9.828 4.457 4.754 1.00 91.62 90 CYS A O 1
ATOM 685 N N . GLY A 1 91 ? -11.734 3.802 5.743 1.00 90.44 91 GLY A N 1
ATOM 686 C CA . GLY A 1 91 ? -11.790 2.484 5.092 1.00 90.44 91 GLY A CA 1
ATOM 687 C C . GLY A 1 91 ? -10.837 1.421 5.656 1.00 90.44 91 GLY A C 1
ATOM 688 O O . GLY A 1 91 ? -10.874 0.272 5.221 1.00 90.44 91 GLY A O 1
ATOM 689 N N . VAL A 1 92 ? -10.032 1.750 6.673 1.00 91.31 92 VAL A N 1
ATOM 690 C CA . VAL A 1 92 ? -9.060 0.821 7.285 1.00 91.31 92 VAL A CA 1
ATOM 691 C C . VAL A 1 92 ? -9.734 -0.443 7.833 1.00 91.31 92 VAL A C 1
ATOM 693 O O . VAL A 1 92 ? -9.212 -1.544 7.670 1.00 91.31 92 VAL A O 1
ATOM 696 N N . GLN A 1 93 ? -10.927 -0.323 8.418 1.00 88.56 93 GLN A N 1
ATOM 697 C CA . GLN A 1 93 ? -11.660 -1.467 8.975 1.00 88.56 93 GLN A CA 1
ATOM 698 C C . GLN A 1 93 ? -12.275 -2.371 7.892 1.00 88.56 93 GLN A C 1
ATOM 700 O O . GLN A 1 93 ? -12.603 -3.522 8.171 1.00 88.56 93 GLN A O 1
ATOM 705 N N . SER A 1 94 ? -12.404 -1.872 6.657 1.00 91.00 94 SER A N 1
ATOM 706 C CA . SER A 1 94 ? -12.949 -2.622 5.515 1.00 91.00 94 SER A CA 1
ATOM 707 C C . SER A 1 94 ? -11.896 -3.460 4.786 1.00 91.00 94 SER A C 1
ATOM 709 O O . SER A 1 94 ? -12.223 -4.192 3.850 1.00 91.00 94 SER A O 1
ATOM 711 N N . ILE A 1 95 ? -10.627 -3.382 5.197 1.00 93.06 95 ILE A N 1
ATOM 712 C CA . ILE A 1 95 ? -9.548 -4.144 4.572 1.00 93.06 95 ILE A CA 1
ATOM 713 C C . ILE A 1 95 ? -9.771 -5.640 4.806 1.00 93.06 95 ILE A C 1
ATOM 715 O O . ILE A 1 95 ? -9.816 -6.122 5.940 1.00 93.06 95 ILE A O 1
ATOM 719 N N . SER A 1 96 ? -9.846 -6.402 3.714 1.00 92.19 96 SER A N 1
ATOM 720 C CA . SER A 1 96 ? -9.986 -7.854 3.794 1.00 92.19 96 SER A CA 1
ATOM 721 C C . SER A 1 96 ? -8.827 -8.492 4.564 1.00 92.19 96 SER A C 1
ATOM 723 O O . SER A 1 96 ? -7.652 -8.231 4.291 1.00 92.19 96 SER A O 1
ATOM 725 N N . LYS A 1 97 ? -9.150 -9.442 5.452 1.00 90.00 97 LYS A N 1
ATOM 726 C CA . LYS A 1 97 ? -8.164 -10.253 6.190 1.00 90.00 97 LYS A CA 1
ATOM 727 C C . LYS A 1 97 ? -7.182 -10.973 5.259 1.00 90.00 97 LYS A C 1
ATOM 729 O O . LYS A 1 97 ? -6.033 -11.182 5.638 1.00 90.00 97 LYS A O 1
ATOM 734 N N . SER A 1 98 ? -7.597 -11.289 4.027 1.00 91.50 98 SER A N 1
ATOM 735 C CA . SER A 1 98 ? -6.729 -11.903 3.013 1.00 91.50 98 SER A CA 1
ATOM 736 C C . SER A 1 98 ? -5.513 -11.042 2.650 1.00 91.50 98 SER A C 1
ATOM 738 O O . SER A 1 98 ? -4.488 -11.578 2.228 1.00 91.50 98 SER A O 1
ATOM 740 N N . ARG A 1 99 ? -5.577 -9.717 2.851 1.00 92.12 99 ARG A N 1
ATOM 741 C CA . ARG A 1 99 ? -4.429 -8.823 2.639 1.00 92.12 99 ARG A CA 1
ATOM 742 C C . ARG A 1 99 ? -3.337 -8.991 3.682 1.00 92.12 99 ARG A C 1
ATOM 744 O O . ARG A 1 99 ? -2.195 -8.659 3.400 1.00 92.12 99 ARG A O 1
ATOM 751 N N . PHE A 1 100 ? -3.655 -9.511 4.860 1.00 92.00 100 PHE A N 1
ATOM 752 C CA . PHE A 1 100 ? -2.682 -9.707 5.936 1.00 92.00 100 PHE A CA 1
ATOM 753 C C . PHE A 1 100 ? -2.062 -11.110 5.924 1.00 92.00 100 PHE A C 1
ATOM 755 O O . PHE A 1 100 ? -1.083 -11.354 6.619 1.00 92.00 100 PHE A O 1
ATOM 762 N N . THR A 1 101 ? -2.607 -12.033 5.124 1.00 89.88 101 THR A N 1
ATOM 763 C CA . THR A 1 101 ? -2.103 -13.411 4.991 1.00 89.88 101 THR A CA 1
ATOM 764 C C . THR A 1 101 ? -1.176 -13.603 3.787 1.00 89.88 101 THR A C 1
ATOM 766 O O . THR A 1 101 ? -0.666 -14.699 3.567 1.00 89.88 101 THR A O 1
ATOM 769 N N . GLY A 1 102 ? -0.991 -12.573 2.957 1.00 88.00 102 GLY A N 1
ATOM 770 C CA . GLY A 1 102 ? -0.176 -12.662 1.749 1.00 88.00 102 GLY A CA 1
ATOM 771 C C . GLY A 1 102 ? 1.324 -12.703 2.050 1.00 88.00 102 GLY A C 1
ATOM 772 O O . GLY A 1 102 ? 1.836 -11.891 2.816 1.00 88.00 102 GLY A O 1
ATOM 773 N N . LYS A 1 103 ? 2.056 -13.616 1.398 1.00 90.06 103 LYS A N 1
ATOM 774 C CA . LYS A 1 103 ? 3.517 -13.698 1.522 1.00 90.06 103 LYS A CA 1
ATOM 775 C C . LYS A 1 103 ? 4.185 -12.646 0.639 1.00 90.06 103 LYS A C 1
ATOM 777 O O . LYS A 1 103 ? 4.226 -12.793 -0.583 1.00 90.06 103 LYS A O 1
ATOM 782 N N . CYS A 1 104 ? 4.713 -11.594 1.258 1.00 90.88 104 CYS A N 1
ATOM 783 C CA . CYS A 1 104 ? 5.480 -10.577 0.549 1.00 90.88 104 CYS A CA 1
ATOM 784 C C . CYS A 1 104 ? 6.732 -11.183 -0.100 1.00 90.88 104 CYS A C 1
ATOM 786 O O . CYS A 1 104 ? 7.467 -11.924 0.545 1.00 90.88 104 CYS A O 1
ATOM 788 N N . MET A 1 105 ? 6.997 -10.846 -1.365 1.00 88.81 105 MET A N 1
ATOM 789 C CA . MET A 1 105 ? 8.184 -11.350 -2.076 1.00 88.81 105 MET A CA 1
ATOM 790 C C . MET A 1 105 ? 9.494 -10.636 -1.719 1.00 88.81 105 MET A C 1
ATOM 792 O O . MET A 1 105 ? 10.555 -11.092 -2.132 1.00 88.81 105 MET A O 1
ATOM 796 N N . TYR A 1 106 ? 9.412 -9.481 -1.056 1.00 86.94 106 TYR A N 1
ATOM 797 C CA . TYR A 1 106 ? 10.559 -8.598 -0.820 1.00 86.94 106 TYR A CA 1
ATOM 798 C C . TYR A 1 106 ? 11.045 -8.604 0.618 1.00 86.94 106 TYR A C 1
ATOM 800 O O . TYR A 1 106 ? 12.209 -8.298 0.860 1.00 86.94 106 TYR A O 1
ATOM 808 N N . CYS A 1 107 ? 10.167 -8.905 1.571 1.00 87.06 107 CYS A N 1
ATOM 809 C CA . CYS A 1 107 ? 10.588 -8.949 2.954 1.00 87.06 107 CYS A CA 1
ATOM 810 C C . CYS A 1 107 ? 11.298 -10.296 3.190 1.00 87.06 107 CYS A C 1
ATOM 812 O O . CYS A 1 107 ? 10.777 -11.359 2.850 1.00 87.06 107 CYS A O 1
ATOM 814 N N . SER A 1 108 ? 12.521 -10.239 3.708 1.00 71.94 108 SER A N 1
ATOM 815 C CA . SER A 1 108 ? 13.272 -11.415 4.152 1.00 71.94 108 SER A CA 1
ATOM 816 C C . SER A 1 108 ? 12.615 -11.988 5.412 1.00 71.94 108 SER A C 1
ATOM 818 O O . SER A 1 108 ? 12.065 -11.218 6.198 1.00 71.94 108 SER A O 1
ATOM 820 N N . ASP A 1 109 ? 12.742 -13.295 5.676 1.00 61.19 109 ASP A N 1
ATOM 821 C CA . ASP A 1 109 ? 12.202 -13.949 6.893 1.00 61.19 109 ASP A CA 1
ATOM 822 C C . ASP A 1 109 ? 12.666 -13.288 8.218 1.00 61.19 109 ASP A C 1
ATOM 824 O O . ASP A 1 109 ? 12.115 -13.548 9.284 1.00 61.19 109 ASP A O 1
ATOM 828 N N . THR A 1 110 ? 13.665 -12.403 8.160 1.00 55.25 110 THR A N 1
ATOM 829 C CA . THR A 1 110 ? 14.246 -11.654 9.277 1.00 55.25 110 THR A CA 1
ATOM 830 C C . THR A 1 110 ? 13.613 -10.287 9.559 1.00 55.25 110 THR A C 1
ATOM 832 O O . THR A 1 110 ? 13.884 -9.729 10.621 1.00 55.25 110 THR A O 1
ATOM 835 N N . MET A 1 111 ? 12.764 -9.731 8.682 1.00 54.72 111 MET A N 1
ATOM 836 C CA . MET A 1 111 ? 12.072 -8.461 8.955 1.00 54.72 111 MET A CA 1
ATOM 837 C C . MET A 1 111 ? 10.569 -8.554 8.699 1.00 54.72 111 MET A C 1
ATOM 839 O O . MET A 1 111 ? 10.091 -8.399 7.581 1.00 54.72 111 MET A O 1
ATOM 843 N N . GLN A 1 112 ? 9.849 -8.766 9.804 1.00 61.50 112 GLN A N 1
ATOM 844 C CA . GLN A 1 112 ? 8.470 -8.339 10.042 1.00 61.50 112 GLN A CA 1
ATOM 845 C C . GLN A 1 112 ? 7.525 -8.551 8.843 1.00 61.50 112 GLN A C 1
ATOM 847 O O . GLN A 1 112 ? 6.973 -7.615 8.270 1.00 61.50 112 GLN A O 1
ATOM 852 N N . CYS A 1 113 ? 7.291 -9.821 8.506 1.00 67.12 113 CYS A N 1
ATOM 853 C CA . CYS A 1 113 ? 6.329 -10.279 7.496 1.00 67.12 113 CYS A CA 1
ATOM 854 C C . CYS A 1 113 ? 4.859 -10.104 7.927 1.00 67.12 113 CYS A C 1
ATOM 856 O O . CYS A 1 113 ? 4.021 -10.962 7.654 1.00 67.12 113 CYS A O 1
ATOM 858 N N . VAL A 1 114 ? 4.538 -9.022 8.629 1.00 79.75 114 VAL A N 1
ATOM 859 C CA . VAL A 1 114 ? 3.187 -8.704 9.096 1.00 79.75 114 VAL A CA 1
ATOM 860 C C . VAL A 1 114 ? 2.713 -7.430 8.406 1.00 79.75 114 VAL A C 1
ATOM 862 O O . VAL A 1 114 ? 3.521 -6.579 8.055 1.00 79.75 114 VAL A O 1
ATOM 865 N N . GLY A 1 115 ? 1.413 -7.305 8.158 1.00 89.50 115 GLY A N 1
ATOM 866 C CA . GLY A 1 115 ? 0.827 -6.125 7.517 1.00 89.50 115 GLY A CA 1
ATOM 867 C C . GLY A 1 115 ? 0.152 -6.408 6.178 1.00 89.50 115 GLY A C 1
ATOM 868 O O . GLY A 1 115 ? 0.273 -7.496 5.614 1.00 89.50 115 GLY A O 1
ATOM 869 N N . ALA A 1 116 ? -0.576 -5.410 5.684 1.00 94.00 116 ALA A N 1
ATOM 870 C CA . ALA A 1 116 ? -1.387 -5.506 4.481 1.00 94.00 116 ALA A CA 1
ATOM 871 C C . ALA A 1 116 ? -0.519 -5.493 3.214 1.00 94.00 116 ALA A C 1
ATOM 873 O O . ALA A 1 116 ? 0.316 -4.605 3.012 1.00 94.00 116 ALA A O 1
ATOM 874 N N . VAL A 1 117 ? -0.744 -6.465 2.331 1.00 94.69 117 VAL A N 1
ATOM 875 C CA . VAL A 1 117 ? -0.075 -6.548 1.032 1.00 94.69 117 VAL A CA 1
ATOM 876 C C . VAL A 1 117 ? -0.924 -5.958 -0.092 1.00 94.69 117 VAL A C 1
ATOM 878 O O . VAL A 1 117 ? -2.159 -6.008 -0.091 1.00 94.69 117 VAL A O 1
ATOM 881 N N . VAL A 1 118 ? -0.230 -5.449 -1.104 1.00 94.44 118 VAL A N 1
ATOM 882 C CA . VAL A 1 118 ? -0.784 -5.068 -2.399 1.00 94.44 118 VAL A CA 1
ATOM 883 C C . VAL A 1 118 ? -0.359 -6.089 -3.456 1.00 94.44 118 VAL A C 1
ATOM 885 O O . VAL A 1 118 ? 0.733 -6.659 -3.394 1.00 94.44 118 VAL A O 1
ATOM 888 N N . GLN A 1 119 ? -1.240 -6.351 -4.418 1.00 94.94 119 GLN A N 1
ATOM 889 C CA . GLN A 1 119 ? -0.968 -7.231 -5.550 1.00 94.94 119 GLN A CA 1
ATOM 890 C C . GLN A 1 119 ? -0.411 -6.430 -6.729 1.00 94.94 119 GLN A C 1
ATOM 892 O O . GLN A 1 119 ? -0.802 -5.287 -6.969 1.00 94.94 119 GLN A O 1
ATOM 897 N N . CYS A 1 120 ? 0.477 -7.053 -7.502 1.00 94.38 120 CYS A N 1
ATOM 898 C CA . CYS A 1 120 ? 0.913 -6.510 -8.779 1.00 94.38 120 CYS A CA 1
ATOM 899 C C . CYS A 1 120 ? -0.293 -6.242 -9.699 1.00 94.38 120 CYS A C 1
ATOM 901 O O . CYS A 1 120 ? -1.099 -7.130 -9.958 1.00 94.38 120 CYS A O 1
ATOM 903 N N . SER A 1 121 ? -0.368 -5.033 -10.249 1.00 94.44 121 SER A N 1
ATOM 904 C CA . SER A 1 121 ? -1.455 -4.569 -11.119 1.00 94.44 121 SER A CA 1
ATOM 905 C C . SER A 1 121 ? -1.367 -5.100 -12.555 1.00 94.44 121 SER A C 1
ATOM 907 O O . SER A 1 121 ? -2.232 -4.810 -13.376 1.00 94.44 121 SER A O 1
ATOM 909 N N . HIS A 1 122 ? -0.323 -5.866 -12.891 1.00 92.44 122 HIS A N 1
ATOM 910 C CA . HIS A 1 122 ? -0.218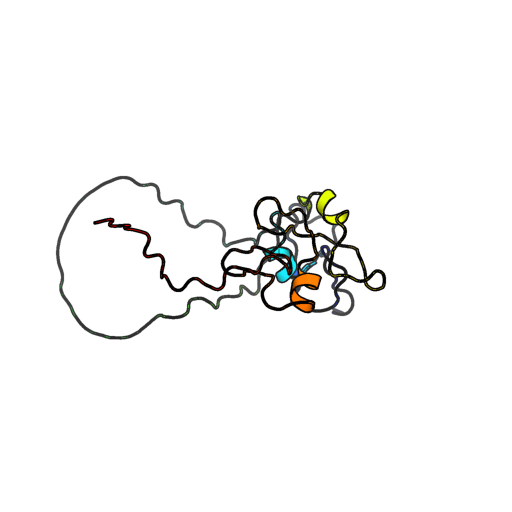 -6.507 -14.198 1.00 92.44 122 HIS A CA 1
ATOM 911 C C . HIS A 1 122 ? -1.207 -7.674 -14.304 1.00 92.44 122 HIS A C 1
ATOM 913 O O . HIS A 1 122 ? -1.331 -8.484 -13.381 1.00 92.44 122 HIS A O 1
ATOM 919 N N . ALA A 1 123 ? -1.881 -7.787 -15.450 1.00 88.75 123 ALA A N 1
ATOM 920 C CA . ALA A 1 123 ? -2.856 -8.841 -15.692 1.00 88.75 123 ALA A CA 1
ATOM 921 C C . ALA A 1 123 ? -2.239 -10.230 -15.455 1.00 88.75 123 ALA A C 1
ATOM 923 O O . ALA A 1 123 ? -1.126 -10.511 -15.896 1.00 88.75 123 ALA A O 1
ATOM 924 N N . LYS A 1 124 ? -2.976 -11.109 -14.763 1.00 88.94 124 LYS A N 1
ATOM 925 C CA . LYS A 1 124 ? -2.559 -12.490 -14.443 1.00 88.94 124 LYS A CA 1
ATOM 926 C C . LYS A 1 124 ? -1.311 -12.603 -13.548 1.00 88.94 124 LYS A C 1
ATOM 928 O O . LYS A 1 124 ? -0.756 -13.691 -13.412 1.00 88.94 124 LYS A O 1
ATOM 933 N N . CYS A 1 125 ? -0.868 -11.517 -12.909 1.00 93.50 125 CYS A N 1
ATOM 934 C CA . CYS A 1 125 ? 0.217 -11.560 -11.935 1.00 93.50 125 CYS A CA 1
ATOM 935 C C . CYS A 1 125 ? -0.339 -11.652 -10.506 1.00 93.50 125 CYS A C 1
ATOM 937 O O . CYS A 1 125 ? -0.995 -10.732 -10.031 1.00 93.50 125 CYS A O 1
ATOM 939 N N . PHE A 1 126 ? -0.039 -12.741 -9.796 1.00 92.12 126 PHE A N 1
ATOM 940 C CA . PHE A 1 126 ? -0.511 -12.993 -8.417 1.00 92.12 126 PHE A CA 1
ATOM 941 C C . PHE A 1 126 ? 0.523 -12.650 -7.343 1.00 92.12 126 PHE A C 1
ATOM 943 O O . PHE A 1 126 ? 0.415 -13.030 -6.183 1.00 92.12 126 PHE A O 1
ATOM 950 N N . ARG A 1 127 ? 1.580 -11.960 -7.753 1.00 93.12 127 ARG A N 1
ATOM 951 C CA . ARG A 1 127 ? 2.674 -11.553 -6.889 1.00 93.12 127 ARG A CA 1
ATOM 952 C C . ARG A 1 127 ? 2.212 -10.439 -5.953 1.00 93.12 127 ARG A C 1
ATOM 954 O O . ARG A 1 127 ? 1.686 -9.432 -6.425 1.00 93.12 127 ARG A O 1
ATOM 961 N N . VAL A 1 128 ? 2.446 -10.617 -4.656 1.00 93.56 128 VAL A N 1
ATOM 962 C CA . VAL A 1 128 ? 2.032 -9.681 -3.604 1.00 93.56 128 VAL A CA 1
ATOM 963 C C . VAL A 1 128 ? 3.217 -9.193 -2.785 1.00 93.56 128 VAL A C 1
ATOM 965 O O . VAL A 1 128 ? 4.235 -9.880 -2.658 1.00 93.56 128 VAL A O 1
ATOM 968 N N . PHE A 1 129 ? 3.098 -7.985 -2.251 1.00 93.44 129 PHE A N 1
ATOM 969 C CA . PHE A 1 129 ? 4.135 -7.368 -1.438 1.00 93.44 129 PHE A CA 1
ATOM 970 C C . PHE A 1 129 ? 3.591 -6.231 -0.581 1.00 93.44 129 PHE A C 1
ATOM 972 O O . PHE A 1 129 ? 2.571 -5.633 -0.908 1.00 93.44 129 PHE A O 1
ATOM 979 N N . HIS A 1 130 ? 4.276 -5.901 0.512 1.00 93.38 130 HIS A N 1
ATOM 980 C CA . HIS A 1 130 ? 3.940 -4.711 1.290 1.00 93.38 130 HIS A CA 1
ATOM 981 C C . HIS A 1 130 ? 4.284 -3.448 0.493 1.00 93.38 130 HIS A C 1
ATOM 983 O O . HIS A 1 130 ? 5.384 -3.385 -0.070 1.00 93.38 130 HIS A O 1
ATOM 989 N N . PRO A 1 131 ? 3.412 -2.421 0.483 1.00 92.94 131 PRO A N 1
ATOM 990 C CA . PRO A 1 131 ? 3.713 -1.138 -0.150 1.00 92.94 131 PRO A CA 1
ATOM 991 C C . PRO A 1 131 ? 5.062 -0.562 0.299 1.00 92.94 131 PRO A C 1
ATOM 993 O O . PRO A 1 131 ? 5.851 -0.094 -0.520 1.00 92.94 131 PRO A O 1
ATOM 996 N N . MET A 1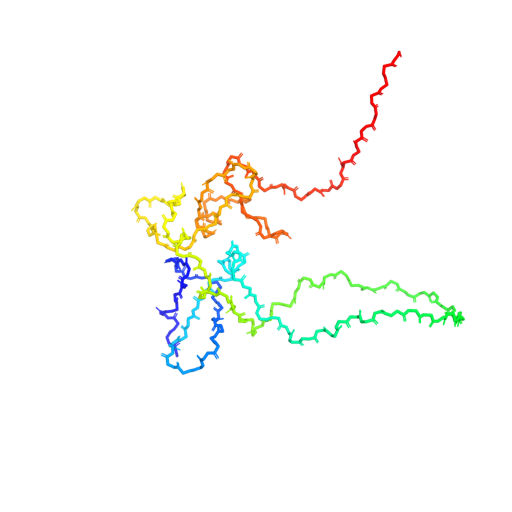 132 ? 5.373 -0.678 1.593 1.00 91.25 132 MET A N 1
ATOM 997 C CA . MET A 1 132 ? 6.627 -0.178 2.148 1.00 91.25 132 MET A CA 1
ATOM 998 C C . MET A 1 132 ? 7.847 -1.009 1.713 1.00 91.25 132 MET A C 1
ATOM 1000 O O . MET A 1 132 ? 8.845 -0.424 1.299 1.00 91.25 132 MET A O 1
ATOM 1004 N N . CYS A 1 133 ? 7.754 -2.351 1.689 1.00 90.25 133 CYS A N 1
ATOM 1005 C CA . CYS A 1 133 ? 8.821 -3.199 1.129 1.00 90.25 133 CYS A CA 1
ATOM 1006 C C . CYS A 1 133 ? 9.052 -2.852 -0.365 1.00 90.25 133 CYS A C 1
ATOM 1008 O O . CYS A 1 133 ? 10.199 -2.760 -0.792 1.00 90.25 133 CYS A O 1
ATOM 1010 N N . ALA A 1 134 ? 8.013 -2.550 -1.156 1.00 90.38 134 ALA A N 1
ATOM 1011 C CA . ALA A 1 134 ? 8.205 -2.085 -2.536 1.00 90.38 134 ALA A CA 1
ATOM 1012 C C . ALA A 1 134 ? 8.908 -0.723 -2.634 1.00 90.38 134 ALA A C 1
ATOM 1014 O O . ALA A 1 134 ? 9.804 -0.564 -3.460 1.00 90.38 134 ALA A O 1
ATOM 1015 N N . ALA A 1 135 ? 8.537 0.238 -1.788 1.00 89.31 135 ALA A N 1
ATOM 1016 C CA . ALA A 1 135 ? 9.153 1.562 -1.775 1.00 89.31 135 ALA A CA 1
ATOM 1017 C C . ALA A 1 135 ? 10.641 1.529 -1.378 1.00 89.31 135 ALA A C 1
ATOM 1019 O O . ALA A 1 135 ? 11.436 2.282 -1.940 1.00 89.31 135 ALA A O 1
ATOM 1020 N N . VAL A 1 136 ? 11.019 0.657 -0.434 1.00 86.62 136 VAL A N 1
ATOM 1021 C CA . VAL A 1 136 ? 12.401 0.535 0.062 1.00 86.62 136 VAL A CA 1
ATOM 1022 C C . VAL A 1 136 ? 13.265 -0.329 -0.860 1.00 86.62 136 VAL A C 1
ATOM 1024 O O . VAL A 1 136 ? 14.396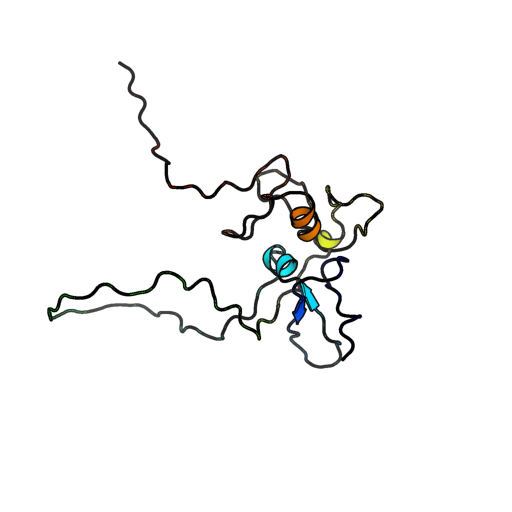 0.045 -1.166 1.00 86.62 136 VAL A O 1
ATOM 1027 N N . CYS A 1 137 ? 12.761 -1.477 -1.323 1.00 79.75 137 CYS A N 1
ATOM 1028 C CA . CYS A 1 137 ? 13.575 -2.445 -2.060 1.00 79.75 137 CYS A CA 1
ATOM 1029 C C . CYS A 1 137 ? 13.830 -2.052 -3.520 1.00 79.75 137 CYS A C 1
ATOM 1031 O O . CYS A 1 137 ? 14.806 -2.525 -4.105 1.00 79.75 137 CYS A O 1
ATOM 1033 N N . SER A 1 138 ? 12.970 -1.253 -4.165 1.00 69.06 138 SER A N 1
ATOM 1034 C CA . SER A 1 138 ? 13.157 -0.900 -5.580 1.00 69.06 138 SER A CA 1
ATOM 1035 C C . SER A 1 138 ? 12.413 0.370 -5.994 1.00 69.06 138 SER A C 1
ATOM 1037 O O . SER A 1 138 ? 11.190 0.466 -5.915 1.00 69.06 138 SER A O 1
ATOM 1039 N N . ARG A 1 139 ? 13.149 1.333 -6.562 1.00 66.88 139 ARG A N 1
ATOM 1040 C CA . ARG A 1 139 ? 12.549 2.515 -7.200 1.00 66.88 139 ARG A CA 1
ATOM 1041 C C . ARG A 1 139 ? 11.745 2.081 -8.435 1.00 66.88 139 ARG A C 1
ATOM 1043 O O . ARG A 1 139 ? 12.244 1.324 -9.266 1.00 66.88 139 ARG A O 1
ATOM 1050 N N . GLY A 1 140 ? 10.515 2.585 -8.562 1.00 78.50 140 GLY A N 1
ATOM 1051 C CA . GLY A 1 140 ? 9.662 2.377 -9.743 1.00 78.50 140 GLY A CA 1
ATOM 1052 C C . GLY A 1 140 ? 8.722 1.166 -9.695 1.00 78.50 140 GLY A C 1
ATOM 1053 O O . GLY A 1 140 ? 8.199 0.767 -10.734 1.00 78.50 140 GLY A O 1
ATOM 1054 N N . LEU A 1 141 ? 8.505 0.570 -8.518 1.00 86.75 141 LEU A N 1
ATOM 1055 C CA . LEU A 1 141 ? 7.448 -0.433 -8.317 1.00 86.75 141 LEU A CA 1
ATOM 1056 C C . LEU A 1 141 ? 6.079 0.194 -8.033 1.00 86.75 141 LEU A C 1
ATOM 1058 O O . LEU A 1 141 ? 5.052 -0.434 -8.257 1.00 86.75 141 LEU A O 1
ATOM 1062 N N . LEU A 1 142 ? 6.066 1.423 -7.526 1.00 91.06 142 LEU A N 1
ATOM 1063 C CA . LEU A 1 142 ? 4.863 2.154 -7.158 1.00 91.06 142 LEU A CA 1
ATOM 1064 C C . LEU A 1 142 ? 4.615 3.263 -8.183 1.00 91.06 142 LEU A C 1
ATOM 1066 O O . LEU A 1 142 ? 5.446 4.157 -8.344 1.00 91.06 142 LEU A O 1
ATOM 1070 N N . ASP A 1 143 ? 3.485 3.181 -8.875 1.00 90.75 143 ASP A N 1
ATOM 1071 C CA . ASP A 1 143 ? 2.973 4.202 -9.782 1.00 90.75 143 ASP A CA 1
ATOM 1072 C C . ASP A 1 143 ? 2.058 5.143 -8.997 1.00 90.75 143 ASP A C 1
ATOM 1074 O O . ASP A 1 143 ? 0.925 4.794 -8.666 1.00 90.75 143 ASP A O 1
ATOM 1078 N N . TRP A 1 144 ? 2.566 6.334 -8.689 1.00 89.12 144 TRP A N 1
ATOM 1079 C CA . TRP A 1 144 ? 1.838 7.370 -7.956 1.00 89.12 144 TRP A CA 1
ATOM 1080 C C . TRP A 1 144 ? 0.811 8.115 -8.811 1.00 89.12 144 TRP A C 1
ATOM 1082 O O . TRP A 1 144 ? -0.048 8.783 -8.249 1.00 89.12 144 TRP A O 1
ATOM 1092 N N . SER A 1 145 ? 0.869 7.996 -10.143 1.00 87.56 145 SER A N 1
ATOM 1093 C CA . SER A 1 145 ? -0.110 8.634 -11.032 1.00 87.56 145 SER A CA 1
ATOM 1094 C C . SER A 1 145 ? -1.442 7.881 -11.037 1.00 87.56 145 SER A C 1
ATOM 1096 O O . SER A 1 145 ? -2.506 8.488 -11.136 1.00 87.56 145 SER A O 1
ATOM 1098 N N . GLN A 1 146 ? -1.385 6.552 -10.899 1.00 88.81 146 GLN A N 1
ATOM 1099 C CA . GLN A 1 146 ? -2.559 5.671 -10.901 1.00 88.81 146 GLN A CA 1
ATOM 1100 C C . GLN A 1 146 ? -2.781 4.939 -9.577 1.00 88.81 146 GLN A C 1
ATOM 1102 O O . GLN A 1 146 ? -3.697 4.123 -9.493 1.00 88.81 146 GLN A O 1
ATOM 1107 N N . TYR A 1 147 ? -1.925 5.169 -8.579 1.00 90.62 147 TYR A N 1
ATOM 1108 C CA . TYR A 1 147 ? -1.921 4.449 -7.301 1.00 90.62 147 TYR A CA 1
ATOM 1109 C C . TYR A 1 147 ? -1.868 2.921 -7.479 1.00 90.62 147 TYR A C 1
ATOM 1111 O O . TYR A 1 147 ? -2.548 2.153 -6.798 1.00 90.62 147 TYR A O 1
ATOM 1119 N N . LYS A 1 148 ? -1.046 2.464 -8.434 1.00 92.50 148 LYS A N 1
ATOM 1120 C CA . LYS A 1 148 ? -0.876 1.045 -8.791 1.00 92.50 148 LYS A CA 1
ATOM 1121 C C . LYS A 1 148 ? 0.502 0.533 -8.415 1.00 92.50 148 LYS A C 1
ATOM 1123 O O . LYS A 1 148 ? 1.504 1.227 -8.545 1.00 92.50 148 LYS A O 1
ATOM 1128 N N . ALA A 1 149 ? 0.564 -0.723 -8.001 1.00 92.88 149 ALA A N 1
ATOM 1129 C CA . ALA A 1 149 ? 1.808 -1.373 -7.619 1.00 92.88 149 ALA A CA 1
ATOM 1130 C C . ALA A 1 149 ? 2.191 -2.458 -8.628 1.00 92.88 149 ALA A C 1
ATOM 1132 O O . ALA A 1 149 ? 1.340 -3.219 -9.086 1.00 92.88 149 ALA A O 1
ATOM 1133 N N . TYR A 1 150 ? 3.474 -2.584 -8.950 1.00 92.94 150 TYR A N 1
ATOM 1134 C CA . TYR A 1 150 ? 4.001 -3.586 -9.870 1.00 92.94 150 TYR A CA 1
ATOM 1135 C C . TYR A 1 150 ? 5.230 -4.295 -9.281 1.00 92.94 150 TYR A C 1
ATOM 1137 O O . TYR A 1 150 ? 5.976 -3.715 -8.505 1.00 92.94 150 TYR A O 1
ATOM 1145 N N . CYS A 1 151 ? 5.414 -5.581 -9.593 1.00 91.44 151 CYS A N 1
ATOM 1146 C CA . CYS A 1 151 ? 6.536 -6.380 -9.079 1.00 91.44 151 CYS A CA 1
ATOM 1147 C C . CYS A 1 151 ? 7.812 -6.186 -9.914 1.00 91.44 151 CYS A C 1
ATOM 1149 O O . CYS A 1 151 ? 7.746 -5.705 -11.027 1.00 91.44 151 CYS A O 1
ATOM 1151 N N . ALA A 1 152 ? 8.973 -6.671 -9.484 1.00 87.12 152 ALA A N 1
ATOM 1152 C CA . ALA A 1 152 ? 10.238 -6.425 -10.196 1.00 87.12 152 ALA A CA 1
ATOM 1153 C C . ALA A 1 152 ? 10.271 -6.932 -11.659 1.00 87.12 152 ALA A C 1
ATOM 1155 O O . ALA A 1 152 ? 11.014 -6.395 -12.476 1.00 87.12 152 ALA A O 1
ATOM 1156 N N . SER A 1 153 ? 9.454 -7.935 -12.008 1.00 88.06 153 SER A N 1
ATOM 1157 C CA . SER A 1 153 ? 9.317 -8.413 -13.397 1.00 88.06 153 SER A CA 1
ATOM 1158 C C . SER A 1 153 ? 8.364 -7.578 -14.255 1.00 88.06 153 SER A C 1
ATOM 1160 O O . SER A 1 153 ? 8.365 -7.725 -15.470 1.00 88.06 153 SER A O 1
ATOM 1162 N N . HIS A 1 154 ? 7.562 -6.708 -13.646 1.00 87.19 154 HIS A N 1
ATOM 1163 C CA . HIS A 1 154 ? 6.649 -5.797 -14.326 1.00 87.19 154 HIS A CA 1
ATOM 1164 C C . HIS A 1 154 ? 6.954 -4.390 -13.818 1.00 87.19 154 HIS A C 1
ATOM 1166 O O . HIS A 1 154 ? 6.620 -4.054 -12.693 1.00 87.19 154 HIS A O 1
ATOM 1172 N N . ARG A 1 155 ? 7.625 -3.544 -14.595 1.00 71.12 155 ARG A N 1
ATOM 1173 C CA . ARG A 1 155 ? 7.838 -2.162 -14.141 1.00 71.12 155 ARG A CA 1
ATOM 1174 C C . ARG A 1 155 ? 6.531 -1.382 -14.242 1.00 71.12 155 ARG A C 1
ATOM 1176 O O . ARG A 1 155 ? 5.724 -1.663 -15.132 1.00 71.12 155 ARG A O 1
ATOM 1183 N N . ALA A 1 156 ? 6.344 -0.403 -13.354 1.00 68.12 156 ALA A N 1
ATOM 1184 C CA . ALA A 1 156 ? 5.351 0.630 -13.605 1.00 68.12 156 ALA A CA 1
ATOM 1185 C C . ALA A 1 156 ? 5.612 1.197 -15.010 1.00 68.12 156 ALA A C 1
ATOM 1187 O O . ALA A 1 156 ? 6.785 1.404 -15.353 1.00 68.12 156 ALA A O 1
ATOM 1188 N N . PRO A 1 157 ? 4.579 1.379 -15.851 1.00 65.31 157 PRO A N 1
ATOM 1189 C CA . PRO A 1 157 ? 4.778 2.051 -17.122 1.00 65.31 157 PRO A CA 1
ATOM 1190 C C . PRO A 1 157 ? 5.421 3.402 -16.808 1.00 65.31 157 PRO A C 1
ATOM 1192 O O . PRO A 1 157 ? 4.851 4.191 -16.059 1.00 65.31 157 PRO A O 1
ATOM 1195 N N . ALA A 1 158 ? 6.638 3.630 -17.313 1.00 59.38 158 ALA A N 1
ATOM 1196 C CA . ALA A 1 158 ? 7.223 4.962 -17.285 1.00 59.38 158 ALA A CA 1
ATOM 1197 C C . ALA A 1 158 ? 6.187 5.905 -17.898 1.00 59.38 158 ALA A C 1
ATOM 1199 O O . ALA A 1 158 ? 5.557 5.521 -18.890 1.00 59.38 158 ALA A O 1
ATOM 1200 N N . GLU A 1 159 ? 5.962 7.058 -17.263 1.00 49.31 159 GLU A N 1
ATOM 1201 C CA . GLU A 1 159 ? 4.998 8.061 -17.710 1.00 49.31 159 GLU A CA 1
ATOM 1202 C C . GLU A 1 159 ? 5.097 8.182 -19.228 1.00 49.31 159 GLU A C 1
ATOM 1204 O O . GLU A 1 159 ? 6.138 8.547 -19.775 1.00 49.31 159 GLU A O 1
ATOM 1209 N N . ARG A 1 160 ? 4.051 7.723 -19.920 1.00 45.97 160 ARG A N 1
ATOM 1210 C CA . ARG A 1 160 ? 4.024 7.744 -21.374 1.00 45.97 160 ARG A CA 1
ATOM 1211 C C . ARG A 1 160 ? 3.954 9.212 -21.759 1.00 45.97 160 ARG A C 1
ATOM 1213 O O . ARG A 1 160 ? 2.883 9.797 -21.692 1.00 45.97 160 ARG A O 1
ATOM 1220 N N . THR A 1 161 ? 5.072 9.809 -22.163 1.00 43.91 161 THR A N 1
ATOM 1221 C CA . THR A 1 161 ? 4.989 10.909 -23.119 1.00 43.91 161 THR A CA 1
ATOM 1222 C C . THR A 1 161 ? 4.374 10.310 -24.371 1.00 43.91 161 THR A C 1
ATOM 1224 O O . THR A 1 161 ? 4.911 9.341 -24.915 1.00 43.91 161 THR A O 1
ATOM 1227 N N . ASP A 1 162 ? 3.205 10.815 -24.742 1.00 45.22 162 ASP A N 1
ATOM 1228 C CA . ASP A 1 162 ? 2.377 10.305 -25.822 1.00 45.22 162 ASP A CA 1
ATOM 1229 C C . ASP A 1 162 ? 3.189 10.104 -27.108 1.00 45.22 162 ASP A C 1
ATOM 1231 O O . ASP A 1 162 ? 3.547 11.045 -27.808 1.00 45.22 162 ASP A O 1
ATOM 1235 N N . ALA A 1 163 ? 3.476 8.846 -27.423 1.00 45.81 163 ALA A N 1
ATOM 1236 C CA . ALA A 1 163 ? 3.929 8.413 -28.737 1.00 45.81 163 ALA A CA 1
ATOM 1237 C C . ALA A 1 163 ? 3.286 7.057 -29.046 1.00 45.81 163 ALA A C 1
ATOM 1239 O O . ALA A 1 163 ? 3.949 6.061 -29.324 1.00 45.81 163 ALA A O 1
ATOM 1240 N N . ALA A 1 164 ? 1.959 7.014 -28.938 1.00 42.81 164 ALA A N 1
ATOM 1241 C CA . ALA A 1 164 ? 1.148 5.986 -29.567 1.00 42.81 164 ALA A CA 1
ATOM 1242 C C . ALA A 1 164 ? 0.647 6.533 -30.910 1.00 42.81 164 ALA A C 1
ATOM 1244 O O . ALA A 1 164 ? -0.475 7.018 -31.005 1.00 42.81 164 ALA A O 1
ATOM 1245 N N . THR A 1 165 ? 1.475 6.441 -31.952 1.00 44.06 165 THR A N 1
ATOM 1246 C CA . THR A 1 165 ? 0.951 6.383 -33.322 1.00 44.06 165 THR A CA 1
ATOM 1247 C C . THR A 1 165 ? 0.871 4.913 -33.698 1.00 44.06 165 THR A C 1
ATOM 1249 O O . THR A 1 165 ? 1.880 4.264 -33.965 1.00 44.06 165 THR A O 1
ATOM 1252 N N . ALA A 1 166 ? -0.344 4.381 -33.638 1.00 46.06 166 ALA A N 1
ATOM 1253 C CA . ALA A 1 166 ? -0.703 3.077 -34.166 1.00 46.06 166 ALA A CA 1
ATOM 1254 C C . ALA A 1 166 ? -1.036 3.188 -35.665 1.00 46.06 166 ALA A C 1
ATOM 1256 O O . ALA A 1 166 ? -1.787 4.082 -36.040 1.00 46.06 166 ALA A O 1
ATOM 1257 N N . GLY A 1 167 ? -0.544 2.230 -36.464 1.00 42.16 167 GLY A N 1
ATOM 1258 C CA . GLY A 1 167 ? -0.997 1.908 -37.831 1.00 42.16 167 GLY A CA 1
ATOM 1259 C C . GLY A 1 167 ? -0.560 2.916 -38.903 1.00 42.16 167 GLY A C 1
ATOM 1260 O O . GLY A 1 167 ? -0.613 4.114 -38.690 1.00 42.16 167 GLY A O 1
ATOM 1261 N N . VAL A 1 168 ? -0.121 2.527 -40.098 1.00 44.66 168 VAL A N 1
ATOM 1262 C CA . VAL A 1 168 ? -0.731 1.527 -40.980 1.00 44.66 168 VAL A CA 1
ATOM 1263 C C . VAL A 1 168 ? 0.350 0.799 -41.786 1.00 44.66 168 VAL A C 1
ATOM 1265 O O . VAL A 1 168 ? 1.235 1.412 -42.377 1.00 44.66 168 VAL A O 1
ATOM 1268 N N . GLU A 1 169 ? 0.228 -0.523 -41.794 1.00 49.53 169 GLU A N 1
ATOM 1269 C CA . GLU A 1 169 ? 0.807 -1.463 -42.749 1.00 49.53 169 GLU A CA 1
ATOM 1270 C C . GLU A 1 169 ? 0.344 -1.117 -44.173 1.00 49.53 169 GLU A C 1
ATOM 1272 O O . GLU A 1 169 ? -0.856 -1.078 -44.439 1.00 49.53 169 GLU A O 1
ATOM 1277 N N . LEU A 1 170 ? 1.277 -0.852 -45.090 1.00 51.00 170 LEU A N 1
ATOM 1278 C CA . LEU A 1 170 ? 0.983 -0.825 -46.520 1.00 51.00 170 LEU A CA 1
ATOM 1279 C C . LEU A 1 170 ? 1.963 -1.743 -47.246 1.00 51.00 170 LEU A C 1
ATOM 1281 O O . LEU A 1 170 ? 3.079 -1.357 -47.587 1.00 51.00 170 LEU A O 1
ATOM 1285 N N . GLU A 1 171 ? 1.506 -2.970 -47.475 1.00 46.53 171 GLU A N 1
ATOM 1286 C CA . GLU A 1 171 ? 1.969 -3.806 -48.575 1.00 46.53 171 GLU A CA 1
ATOM 1287 C C . GLU A 1 171 ? 1.630 -3.119 -49.909 1.00 46.53 171 GLU A C 1
ATOM 1289 O O . GLU A 1 171 ? 0.452 -2.889 -50.206 1.00 46.53 171 GLU A O 1
ATOM 1294 N N . ARG A 1 172 ? 2.656 -2.802 -50.708 1.00 46.88 172 ARG A N 1
ATOM 1295 C CA . ARG A 1 172 ? 2.748 -3.070 -52.158 1.00 46.88 172 ARG A CA 1
ATOM 1296 C C . ARG A 1 172 ? 4.089 -2.626 -52.728 1.00 46.88 172 ARG A C 1
ATOM 1298 O O . ARG A 1 172 ? 4.449 -1.447 -52.535 1.00 46.88 172 ARG A O 1
#

Radius of gyration: 22.39 Å; chains: 1; bounding box: 44×56×76 Å